Protein AF-A0A8I0FY27-F1 (afdb_monomer)

Secondary structure (DSSP, 8-state):
--------HHHHHHHHHHHHHHHHHHHHHHHHHHHHTT-----TTT-SPPPHHHHHHHHHHHHHHHHHHHHHHHHH-SSHHHHHHHHHHHHHHHHTSHHHHS---HHHHHHHHHHHHHHHHHHHHHHHHHT-

Structure (mmCIF, N/CA/C/O backbone):
data_AF-A0A8I0FY27-F1
#
_entry.id   AF-A0A8I0FY27-F1
#
loop_
_atom_site.group_PDB
_atom_site.id
_atom_site.type_symbol
_atom_site.label_atom_id
_atom_site.label_alt_id
_atom_site.label_comp_id
_atom_site.label_asym_id
_atom_site.label_entity_id
_atom_site.label_seq_id
_atom_site.pdbx_PDB_ins_code
_atom_site.Cartn_x
_atom_site.Cartn_y
_atom_site.Cartn_z
_atom_site.occupancy
_atom_site.B_iso_or_equiv
_atom_site.auth_seq_id
_atom_site.auth_comp_id
_atom_site.auth_asym_id
_atom_site.auth_atom_id
_atom_site.pdbx_PDB_model_num
ATOM 1 N N . MET A 1 1 ? -26.617 3.348 26.950 1.00 37.53 1 MET A N 1
ATOM 2 C CA . MET A 1 1 ? -25.398 3.977 26.392 1.00 37.53 1 MET A CA 1
ATOM 3 C C . MET A 1 1 ? -24.504 2.873 25.844 1.00 37.53 1 MET A C 1
ATOM 5 O O . MET A 1 1 ? -23.900 2.155 26.628 1.00 37.53 1 MET A O 1
ATOM 9 N N . ALA A 1 2 ? -24.495 2.654 24.527 1.00 42.69 2 ALA A N 1
ATOM 10 C CA . ALA A 1 2 ? -23.646 1.635 23.913 1.00 42.69 2 ALA A CA 1
ATOM 11 C C . ALA A 1 2 ? -22.182 2.093 23.993 1.00 42.69 2 ALA A C 1
ATOM 13 O O . ALA A 1 2 ? -21.822 3.113 23.404 1.00 42.69 2 ALA A O 1
ATOM 14 N N . GLN A 1 3 ? -21.349 1.385 24.756 1.00 43.00 3 GLN A N 1
ATOM 15 C CA . GLN A 1 3 ? -19.913 1.641 24.750 1.00 43.00 3 GLN A CA 1
ATOM 16 C C . GLN A 1 3 ? -19.369 1.263 23.371 1.00 43.00 3 GLN A C 1
ATOM 18 O O . GLN A 1 3 ? -19.378 0.095 22.991 1.00 43.00 3 GLN A O 1
ATOM 23 N N . ALA A 1 4 ? -18.917 2.257 22.606 1.00 54.41 4 ALA A N 1
ATOM 24 C CA . ALA A 1 4 ? -18.155 2.010 21.394 1.00 54.41 4 ALA A CA 1
ATOM 25 C C . ALA A 1 4 ? -16.884 1.245 21.791 1.00 54.41 4 ALA A C 1
ATOM 27 O O . ALA A 1 4 ? -16.007 1.802 22.455 1.00 54.41 4 ALA A O 1
ATOM 28 N N . VAL A 1 5 ? -16.808 -0.038 21.429 1.00 59.06 5 VAL A N 1
ATOM 29 C CA . VAL A 1 5 ? -15.610 -0.860 21.615 1.00 59.06 5 VAL A CA 1
ATOM 30 C C . VAL A 1 5 ? -14.488 -0.184 20.831 1.00 59.06 5 VAL A C 1
ATOM 32 O O . VAL A 1 5 ? -14.465 -0.218 19.604 1.00 59.06 5 VAL A O 1
ATOM 35 N N . ARG A 1 6 ? -13.586 0.515 21.528 1.00 66.19 6 ARG A N 1
ATOM 36 C CA . ARG A 1 6 ? -12.429 1.138 20.881 1.00 66.19 6 ARG A CA 1
ATOM 37 C C . ARG A 1 6 ? -11.488 0.027 20.402 1.00 66.19 6 ARG A C 1
ATOM 39 O O . ARG A 1 6 ? -11.216 -0.895 21.179 1.00 66.19 6 ARG A O 1
ATOM 46 N N . PRO A 1 7 ? -10.959 0.097 19.169 1.00 71.06 7 PRO A N 1
ATOM 47 C CA . PRO A 1 7 ? -9.987 -0.880 18.700 1.00 71.06 7 PRO A CA 1
ATOM 48 C C . PRO A 1 7 ? -8.765 -0.888 19.625 1.00 71.06 7 PRO A C 1
ATOM 50 O O . PRO A 1 7 ? -8.247 0.160 20.019 1.00 71.06 7 PRO A O 1
ATOM 53 N N . ARG A 1 8 ? -8.296 -2.087 19.992 1.00 87.00 8 ARG A N 1
ATOM 54 C CA . ARG A 1 8 ? -7.099 -2.240 20.828 1.00 87.00 8 ARG A CA 1
ATOM 55 C C . ARG A 1 8 ? -5.884 -1.754 20.037 1.00 87.00 8 ARG A C 1
ATOM 57 O O . ARG A 1 8 ? -5.469 -2.423 19.093 1.00 87.00 8 ARG A O 1
ATOM 64 N N . LEU A 1 9 ? -5.298 -0.624 20.441 1.00 90.88 9 LEU A N 1
ATOM 65 C CA . LEU A 1 9 ? -4.164 0.004 19.744 1.00 90.88 9 LEU A CA 1
ATOM 66 C C . LEU A 1 9 ? -2.994 -0.967 19.522 1.00 90.88 9 LEU A C 1
ATOM 68 O O . LEU A 1 9 ? -2.428 -0.991 18.435 1.00 90.88 9 LEU A O 1
ATOM 72 N N . GLY A 1 10 ? -2.702 -1.839 20.494 1.00 91.00 10 GLY A N 1
ATOM 73 C CA . GLY A 1 10 ? -1.673 -2.876 20.348 1.00 91.00 10 GLY A CA 1
ATOM 74 C C . GLY A 1 10 ? -1.953 -3.867 19.210 1.00 91.00 10 GLY A C 1
ATOM 75 O O . GLY A 1 10 ? -1.037 -4.249 18.489 1.00 91.00 10 GLY A O 1
ATOM 76 N N . ARG A 1 11 ? -3.224 -4.226 18.974 1.00 94.19 11 ARG A N 1
ATOM 77 C CA . ARG A 1 11 ? -3.622 -5.093 17.851 1.00 94.19 11 ARG A CA 1
ATOM 78 C C . ARG A 1 11 ? -3.433 -4.382 16.512 1.00 94.19 11 ARG A C 1
ATOM 80 O O . ARG A 1 11 ? -2.971 -5.007 15.561 1.00 94.19 11 ARG A O 1
ATOM 87 N N . VAL A 1 12 ? -3.781 -3.094 16.440 1.00 95.56 12 VAL A N 1
ATOM 88 C CA . VAL A 1 12 ? -3.592 -2.265 15.235 1.00 95.56 12 VAL A CA 1
ATOM 89 C C . VAL A 1 12 ? -2.107 -2.123 14.916 1.00 95.56 12 VAL A C 1
ATOM 91 O O . VAL A 1 12 ? -1.721 -2.349 13.774 1.00 95.56 12 VAL A O 1
ATOM 94 N N . ALA A 1 13 ? -1.276 -1.834 15.922 1.00 96.62 13 ALA A N 1
ATOM 95 C CA . ALA A 1 13 ? 0.170 -1.728 15.762 1.00 96.62 13 ALA A CA 1
ATOM 96 C C . ALA A 1 13 ? 0.779 -3.050 15.276 1.00 96.62 13 ALA A C 1
ATOM 98 O O . ALA A 1 13 ? 1.424 -3.067 14.235 1.00 96.62 13 ALA A O 1
ATOM 99 N N . LEU A 1 14 ? 0.510 -4.169 15.961 1.00 97.62 14 LEU A N 1
ATOM 100 C CA . LEU A 1 14 ? 1.044 -5.478 15.573 1.00 97.62 14 LEU A CA 1
ATOM 101 C C . LEU A 1 14 ? 0.618 -5.875 14.152 1.00 97.62 14 LEU A C 1
ATOM 103 O O . LEU A 1 14 ? 1.459 -6.247 13.339 1.00 97.62 14 LEU 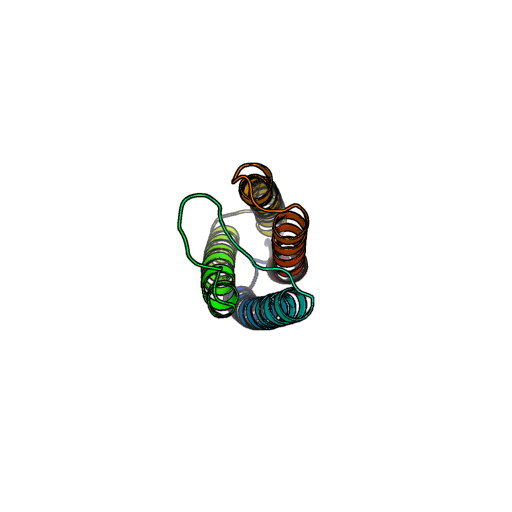A O 1
ATOM 107 N N . THR A 1 15 ? -0.676 -5.751 13.837 1.00 97.69 15 THR A N 1
ATOM 108 C CA . THR A 1 15 ? -1.197 -6.058 12.493 1.00 97.69 15 THR A CA 1
ATOM 109 C C . THR A 1 15 ? -0.548 -5.165 11.440 1.00 97.69 15 THR A C 1
ATOM 111 O O . THR A 1 15 ? -0.187 -5.644 10.371 1.00 97.69 15 THR A O 1
ATOM 114 N N . GLY A 1 16 ? -0.377 -3.878 11.752 1.00 97.31 16 GLY A N 1
ATOM 115 C CA . GLY A 1 16 ? 0.271 -2.907 10.884 1.00 97.31 16 GLY A CA 1
ATOM 116 C C . GLY A 1 16 ? 1.726 -3.252 10.591 1.00 97.31 16 GLY A C 1
ATOM 117 O O . GLY A 1 16 ? 2.113 -3.262 9.431 1.00 97.31 16 GLY A O 1
ATOM 118 N N . ILE A 1 17 ? 2.517 -3.590 11.612 1.00 98.31 17 ILE A N 1
ATOM 119 C CA . ILE A 1 17 ? 3.925 -3.976 11.437 1.00 98.31 17 ILE A CA 1
ATOM 120 C C . ILE A 1 17 ? 4.050 -5.254 10.604 1.00 98.31 17 ILE A C 1
ATOM 122 O O . ILE A 1 17 ? 4.832 -5.283 9.657 1.00 98.31 17 ILE A O 1
ATOM 126 N N . VAL A 1 18 ? 3.252 -6.286 10.897 1.00 98.50 18 VAL A N 1
ATOM 127 C CA . VAL A 1 18 ? 3.255 -7.529 10.106 1.00 98.50 18 VAL A CA 1
ATOM 128 C C . VAL A 1 18 ? 2.870 -7.247 8.653 1.00 98.50 18 VAL A C 1
ATOM 130 O O . VAL A 1 18 ? 3.553 -7.706 7.740 1.00 98.50 18 VAL A O 1
ATOM 133 N N . ALA A 1 19 ? 1.818 -6.458 8.424 1.00 98.06 19 ALA A N 1
ATOM 134 C CA . ALA A 1 19 ? 1.396 -6.087 7.079 1.00 98.06 19 ALA A CA 1
ATOM 135 C C . ALA A 1 19 ? 2.476 -5.284 6.336 1.00 98.06 19 ALA A C 1
ATOM 137 O O . ALA A 1 19 ? 2.705 -5.554 5.163 1.00 98.06 19 ALA A O 1
ATOM 138 N N . THR A 1 20 ? 3.186 -4.372 7.012 1.00 98.44 20 THR A N 1
ATOM 139 C CA . THR A 1 20 ? 4.318 -3.624 6.439 1.00 98.44 20 THR A CA 1
ATOM 140 C C . THR A 1 20 ? 5.425 -4.561 5.969 1.00 98.44 20 THR A C 1
ATOM 142 O O . THR A 1 20 ? 5.907 -4.419 4.848 1.00 98.44 20 THR A O 1
ATOM 145 N N . VAL A 1 21 ? 5.812 -5.536 6.800 1.00 98.38 21 VAL A N 1
ATOM 146 C CA . VAL A 1 21 ? 6.847 -6.522 6.447 1.00 98.38 21 VAL A CA 1
ATOM 147 C C . VAL A 1 21 ? 6.416 -7.341 5.230 1.00 98.38 21 VAL A C 1
ATOM 149 O O . VAL A 1 21 ? 7.190 -7.493 4.288 1.00 98.38 21 VAL A O 1
ATOM 152 N N . VAL A 1 22 ? 5.169 -7.823 5.215 1.00 98.50 22 VAL A N 1
ATOM 153 C CA . VAL A 1 22 ? 4.616 -8.580 4.082 1.00 98.50 22 VAL A CA 1
ATOM 154 C C . VAL A 1 22 ? 4.569 -7.724 2.817 1.00 98.50 22 VAL A C 1
ATOM 156 O O . VAL A 1 22 ? 5.011 -8.176 1.765 1.00 98.50 22 VAL A O 1
ATOM 159 N N . ALA A 1 23 ? 4.074 -6.488 2.906 1.00 97.88 23 ALA A N 1
ATOM 160 C CA . ALA A 1 23 ? 3.982 -5.581 1.769 1.00 97.88 23 ALA A CA 1
ATOM 161 C C . ALA A 1 23 ? 5.367 -5.294 1.181 1.00 97.88 23 ALA A C 1
ATOM 1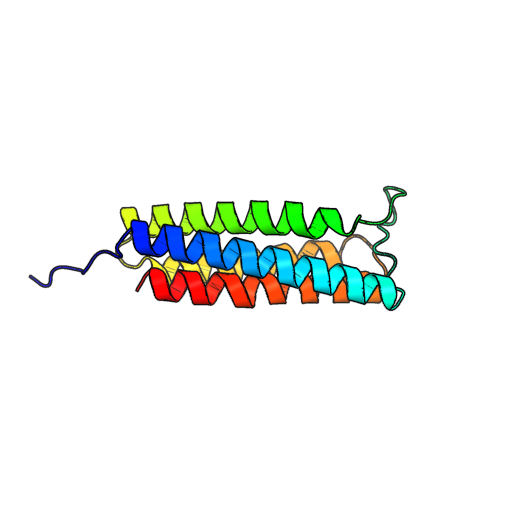63 O O . ALA A 1 23 ? 5.543 -5.453 -0.021 1.00 97.88 23 ALA A O 1
ATOM 164 N N . ALA A 1 24 ? 6.350 -4.950 2.019 1.00 97.56 24 ALA A N 1
ATOM 165 C CA . ALA A 1 24 ? 7.719 -4.696 1.578 1.00 97.56 24 ALA A CA 1
ATOM 166 C C . ALA A 1 24 ? 8.353 -5.935 0.929 1.00 97.56 24 ALA A C 1
ATOM 168 O O . ALA A 1 24 ? 8.967 -5.826 -0.125 1.00 97.56 24 ALA A O 1
ATOM 169 N N . ALA A 1 25 ? 8.171 -7.124 1.510 1.00 97.62 25 ALA A N 1
ATOM 170 C CA . ALA A 1 25 ? 8.698 -8.355 0.927 1.00 97.62 25 ALA A CA 1
ATOM 171 C C . ALA A 1 25 ? 8.088 -8.648 -0.455 1.00 97.62 25 ALA A C 1
ATOM 173 O O . ALA A 1 25 ? 8.816 -8.938 -1.405 1.00 97.62 25 ALA A O 1
ATOM 174 N N . VAL A 1 26 ? 6.761 -8.547 -0.584 1.00 97.56 26 VAL A N 1
ATOM 175 C CA . VAL A 1 26 ? 6.060 -8.867 -1.834 1.00 97.56 26 VAL A CA 1
ATOM 176 C C . VAL A 1 26 ? 6.341 -7.824 -2.918 1.00 97.56 26 VAL A C 1
ATOM 178 O O . VAL A 1 26 ? 6.556 -8.206 -4.067 1.00 97.56 26 VAL A O 1
ATOM 181 N N . THR A 1 27 ? 6.390 -6.527 -2.595 1.00 97.12 27 THR A N 1
ATOM 182 C CA . THR A 1 27 ? 6.711 -5.501 -3.601 1.00 97.12 27 THR A CA 1
ATOM 183 C C . THR A 1 27 ? 8.161 -5.575 -4.054 1.00 97.12 27 THR A C 1
ATOM 185 O O . THR A 1 27 ? 8.425 -5.449 -5.246 1.00 97.12 27 THR A O 1
ATOM 188 N N . THR A 1 28 ? 9.101 -5.850 -3.152 1.00 96.00 28 THR A N 1
ATOM 189 C CA . THR A 1 28 ? 10.510 -6.037 -3.518 1.00 96.00 28 THR A CA 1
ATOM 190 C C . THR A 1 28 ? 10.703 -7.274 -4.387 1.00 96.00 28 THR A C 1
ATOM 192 O O . THR A 1 28 ? 11.393 -7.199 -5.404 1.00 96.00 28 THR A O 1
ATOM 195 N N . ALA A 1 29 ? 10.048 -8.391 -4.056 1.00 96.31 29 ALA A N 1
ATOM 196 C CA . ALA A 1 29 ? 10.058 -9.581 -4.903 1.00 96.31 29 ALA A CA 1
ATOM 197 C C . ALA A 1 29 ? 9.430 -9.303 -6.280 1.00 96.31 29 ALA A C 1
ATOM 199 O O . ALA A 1 29 ? 9.999 -9.676 -7.303 1.00 96.31 29 ALA A O 1
ATOM 200 N N . GLY A 1 30 ? 8.297 -8.596 -6.324 1.00 96.50 30 GLY A N 1
ATOM 201 C CA . GLY A 1 30 ? 7.650 -8.197 -7.574 1.00 96.50 30 GLY A CA 1
ATOM 202 C C . GLY A 1 30 ? 8.527 -7.279 -8.431 1.00 96.50 30 GLY A C 1
ATOM 203 O O . GLY A 1 30 ? 8.627 -7.485 -9.637 1.00 96.50 30 GLY A O 1
ATOM 204 N N . GLY A 1 31 ? 9.214 -6.314 -7.814 1.00 95.06 31 GLY A N 1
ATOM 205 C CA . GLY A 1 31 ? 10.172 -5.441 -8.492 1.00 95.06 31 GLY A CA 1
ATOM 206 C C . GLY A 1 31 ? 11.369 -6.215 -9.045 1.00 95.06 31 GLY A C 1
ATOM 207 O O . GLY A 1 31 ? 11.775 -5.988 -10.182 1.00 95.06 31 GLY A O 1
ATOM 208 N N . ALA A 1 32 ? 11.892 -7.186 -8.290 1.00 93.81 32 ALA A N 1
ATOM 209 C CA . ALA A 1 32 ? 12.951 -8.074 -8.764 1.00 93.81 32 ALA A CA 1
ATOM 210 C C . ALA A 1 32 ? 12.505 -8.917 -9.971 1.00 93.81 32 ALA A C 1
ATOM 212 O O . ALA A 1 32 ? 13.250 -9.035 -10.941 1.00 93.81 32 ALA A O 1
ATOM 213 N N . LEU A 1 33 ? 11.284 -9.464 -9.938 1.00 94.69 33 LEU A N 1
ATOM 214 C CA . LEU A 1 33 ? 10.718 -10.250 -11.039 1.00 94.69 33 LEU A CA 1
ATOM 215 C C . LEU A 1 33 ? 10.469 -9.398 -12.285 1.00 94.69 33 LEU A C 1
ATOM 217 O O . LEU A 1 33 ? 10.825 -9.814 -13.382 1.00 94.69 33 LEU A O 1
ATOM 221 N N . ALA A 1 34 ? 9.908 -8.198 -12.126 1.00 93.56 34 ALA A N 1
ATOM 222 C CA . ALA A 1 34 ? 9.717 -7.261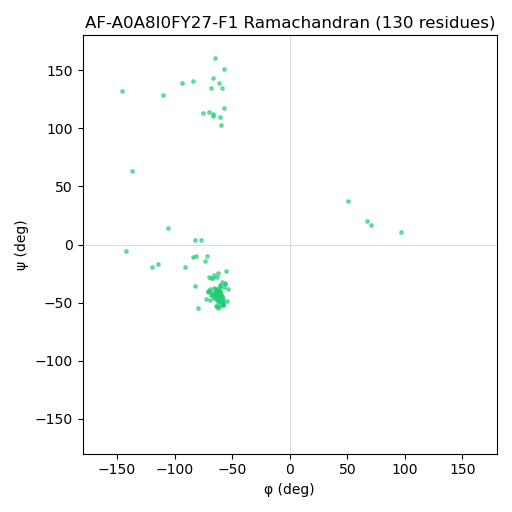 -13.229 1.00 93.56 34 ALA A CA 1
ATOM 223 C C . ALA A 1 34 ? 11.059 -6.875 -13.868 1.00 93.56 34 ALA A C 1
ATOM 225 O O . ALA A 1 34 ? 11.190 -6.909 -15.090 1.00 93.56 34 ALA A O 1
ATOM 226 N N . LYS A 1 35 ? 12.084 -6.611 -13.047 1.00 92.44 35 LYS A N 1
ATOM 227 C CA . LYS A 1 35 ? 13.442 -6.354 -13.535 1.00 92.44 35 LYS A CA 1
ATOM 228 C C . LYS A 1 35 ? 14.016 -7.554 -14.290 1.00 92.44 35 LYS A C 1
ATOM 230 O O . LYS A 1 35 ? 14.563 -7.387 -15.374 1.00 92.44 35 LYS A O 1
ATOM 235 N N . ALA A 1 36 ? 13.855 -8.765 -13.757 1.00 90.88 36 ALA A N 1
ATOM 236 C CA . ALA A 1 36 ? 14.279 -9.996 -14.428 1.00 90.88 36 ALA A CA 1
ATOM 237 C C . ALA A 1 36 ? 13.529 -10.243 -15.753 1.00 90.88 36 ALA A C 1
ATOM 239 O O . ALA A 1 36 ? 14.087 -10.843 -16.667 1.00 90.88 36 ALA A O 1
ATOM 240 N N . ALA A 1 37 ? 12.294 -9.750 -15.874 1.00 92.94 37 ALA A N 1
ATOM 241 C CA . ALA A 1 37 ? 11.496 -9.780 -17.098 1.00 92.94 37 ALA A CA 1
ATOM 242 C C . ALA A 1 37 ? 11.824 -8.639 -18.087 1.00 92.94 37 ALA A C 1
ATOM 244 O O . ALA A 1 37 ? 11.170 -8.536 -19.122 1.00 92.94 37 ALA A O 1
ATOM 245 N N . GLY A 1 38 ? 12.822 -7.796 -17.792 1.00 90.06 38 GLY A N 1
ATOM 246 C CA . GLY A 1 38 ? 13.299 -6.737 -18.686 1.00 90.06 38 GLY A CA 1
ATOM 247 C C . GLY A 1 38 ? 12.720 -5.344 -18.429 1.00 90.06 38 GLY A C 1
ATOM 248 O O . GLY A 1 38 ? 12.925 -4.456 -19.248 1.00 90.06 38 GLY A O 1
ATOM 249 N N . VAL A 1 39 ? 12.009 -5.124 -17.316 1.00 91.12 39 VAL A N 1
ATOM 250 C CA . VAL A 1 39 ? 11.586 -3.774 -16.909 1.00 91.12 39 VAL A CA 1
ATOM 251 C C . VAL A 1 39 ? 12.791 -3.017 -16.344 1.00 91.12 39 VAL A C 1
ATOM 253 O O . VAL A 1 39 ? 13.323 -3.373 -15.291 1.00 91.12 39 VAL A O 1
ATOM 256 N N . ASP A 1 40 ? 13.220 -1.979 -17.055 1.00 84.62 40 ASP A N 1
ATOM 257 C CA . ASP A 1 40 ? 14.403 -1.169 -16.737 1.00 84.62 40 ASP A CA 1
ATOM 258 C C . ASP A 1 40 ? 14.244 -0.312 -15.469 1.00 84.62 40 ASP A C 1
ATOM 260 O O . ASP A 1 40 ? 15.222 -0.058 -14.763 1.00 84.62 40 ASP A O 1
ATOM 264 N N . PHE A 1 41 ? 13.009 0.081 -15.145 1.00 84.50 41 PHE A N 1
ATOM 265 C CA . PHE A 1 41 ? 12.697 1.079 -14.126 1.00 84.50 41 PHE A CA 1
ATOM 266 C C . PHE A 1 41 ? 13.492 2.383 -14.295 1.00 84.50 41 PHE A C 1
ATOM 268 O O . PHE A 1 41 ? 13.905 2.996 -13.307 1.00 84.50 41 PHE A O 1
ATOM 275 N N . GLU A 1 42 ? 13.718 2.806 -15.537 1.00 82.06 42 GLU A N 1
ATOM 276 C CA . GLU A 1 42 ? 14.402 4.062 -15.841 1.00 82.06 42 GLU A CA 1
ATOM 277 C C . GLU A 1 42 ? 13.442 5.255 -15.805 1.00 82.06 42 GLU A C 1
ATOM 279 O O . GLU A 1 42 ? 12.287 5.179 -16.237 1.00 82.06 42 GLU A O 1
ATOM 284 N N . ILE A 1 43 ? 13.937 6.374 -15.270 1.00 69.62 43 ILE A N 1
ATOM 285 C CA . ILE A 1 43 ? 13.239 7.661 -15.268 1.00 69.62 43 ILE A CA 1
ATOM 286 C C . ILE A 1 43 ? 13.991 8.606 -16.222 1.00 69.62 43 ILE A C 1
ATOM 288 O O . ILE A 1 43 ? 15.205 8.760 -16.053 1.00 69.62 43 ILE A O 1
ATOM 292 N N . PRO A 1 44 ? 13.304 9.259 -17.184 1.00 64.44 44 PRO A N 1
ATOM 293 C CA . PRO A 1 44 ? 13.942 10.013 -18.270 1.00 64.44 44 PRO A CA 1
ATOM 294 C C . PRO A 1 44 ? 14.923 11.118 -17.840 1.00 64.44 44 PRO A C 1
ATOM 296 O O . PRO A 1 44 ? 15.925 11.324 -18.517 1.00 64.44 44 PRO A O 1
ATOM 299 N N . ASP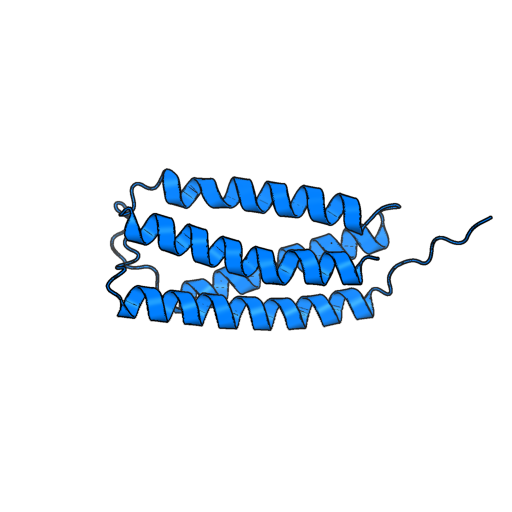 A 1 45 ? 14.681 11.791 -16.708 1.00 61.69 45 ASP A N 1
ATOM 300 C CA . ASP A 1 45 ? 15.391 13.031 -16.336 1.00 61.69 45 ASP A CA 1
ATOM 301 C C . ASP A 1 45 ? 16.445 12.871 -15.213 1.00 61.69 45 ASP A C 1
ATOM 303 O O . ASP A 1 45 ? 16.887 13.864 -14.635 1.00 61.69 45 ASP A O 1
ATOM 307 N N . GLY A 1 46 ? 16.854 11.640 -14.865 1.00 58.31 46 GLY A N 1
ATOM 308 C CA . GLY A 1 46 ? 17.704 11.396 -13.680 1.00 58.31 46 GLY A CA 1
ATOM 309 C C . GLY A 1 46 ? 18.792 10.322 -13.782 1.00 58.31 46 GLY A C 1
ATOM 310 O O . GLY A 1 46 ? 19.590 10.209 -12.858 1.00 58.31 46 GLY A O 1
ATOM 311 N N . GLY A 1 47 ? 18.865 9.562 -14.879 1.00 58.97 47 GLY A N 1
ATOM 312 C CA . GLY A 1 47 ? 20.054 8.771 -15.231 1.00 58.97 47 GLY A CA 1
ATOM 313 C C . GLY A 1 47 ? 20.428 7.592 -14.322 1.00 58.97 47 GLY A C 1
ATOM 314 O O . GLY A 1 47 ? 21.571 7.146 -14.385 1.00 58.97 47 GLY A O 1
ATOM 315 N N . GLU A 1 48 ? 19.512 7.055 -13.512 1.00 62.28 48 GLU A N 1
ATOM 316 C CA . GLU A 1 48 ? 19.768 5.815 -12.768 1.00 62.28 48 GLU A CA 1
ATOM 317 C C . GLU A 1 48 ? 18.489 4.975 -12.624 1.00 62.28 48 GLU A C 1
ATOM 319 O O . GLU A 1 48 ? 17.421 5.490 -12.279 1.00 62.28 48 GLU A O 1
ATOM 324 N N . SER A 1 49 ? 18.576 3.674 -12.922 1.00 71.38 49 SER A N 1
ATOM 325 C CA . SER A 1 49 ? 17.460 2.736 -12.757 1.00 71.38 49 SER A CA 1
ATOM 326 C C . SER A 1 49 ? 17.042 2.664 -11.290 1.00 71.38 49 SER A C 1
ATOM 328 O O . SER A 1 49 ? 17.902 2.558 -10.412 1.00 71.38 49 SER A O 1
ATOM 330 N N . ILE A 1 50 ? 15.735 2.618 -11.004 1.00 69.56 50 ILE A N 1
ATOM 331 C CA . ILE A 1 50 ? 15.254 2.438 -9.626 1.00 69.56 50 ILE A CA 1
ATOM 332 C C . ILE A 1 50 ? 15.847 1.130 -9.068 1.00 69.56 50 ILE A C 1
ATOM 334 O O . ILE A 1 50 ? 15.562 0.041 -9.588 1.00 69.56 50 ILE A O 1
ATOM 338 N N . PRO A 1 51 ? 16.673 1.184 -8.004 1.00 81.75 51 PRO A N 1
ATOM 339 C CA . PRO A 1 51 ? 17.226 -0.023 -7.420 1.00 81.75 51 PRO A CA 1
ATOM 340 C C . PRO A 1 51 ? 16.094 -0.837 -6.796 1.00 81.75 51 PRO A C 1
ATOM 342 O O . PRO A 1 51 ? 15.195 -0.290 -6.162 1.00 81.75 51 PRO A O 1
ATOM 345 N N . VAL A 1 52 ? 16.169 -2.166 -6.895 1.00 82.88 52 VAL A N 1
ATOM 3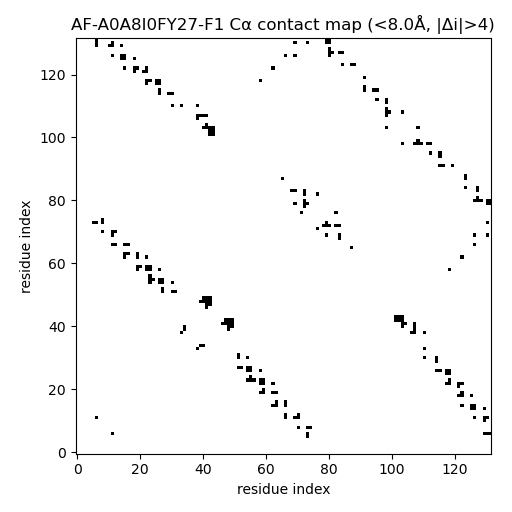46 C CA . VAL A 1 52 ? 15.159 -3.070 -6.308 1.00 82.88 52 VAL A CA 1
ATOM 347 C C . VAL A 1 52 ? 14.996 -2.823 -4.800 1.00 82.88 52 VAL A C 1
ATOM 349 O O . VAL A 1 52 ? 13.888 -2.874 -4.271 1.00 82.88 52 VAL A O 1
ATOM 352 N N . ALA A 1 53 ? 16.083 -2.463 -4.111 1.00 82.38 53 ALA A N 1
ATOM 353 C CA . ALA A 1 53 ? 16.056 -2.072 -2.701 1.00 82.38 53 ALA A CA 1
ATOM 354 C C . ALA A 1 53 ? 15.218 -0.804 -2.424 1.00 82.38 53 ALA A C 1
ATOM 356 O O . ALA A 1 53 ? 14.693 -0.646 -1.322 1.00 82.38 53 ALA A O 1
ATOM 357 N N . GLY A 1 54 ? 15.040 0.073 -3.417 1.00 86.44 54 GLY A N 1
ATOM 358 C CA . GLY A 1 54 ? 14.182 1.254 -3.331 1.00 86.44 54 GLY A CA 1
ATOM 359 C C . GLY A 1 54 ? 12.719 0.900 -3.059 1.00 86.44 54 GLY A C 1
ATOM 360 O O . GLY A 1 54 ? 12.064 1.588 -2.273 1.00 86.44 54 GLY A O 1
ATOM 361 N N . PHE A 1 55 ? 12.227 -0.220 -3.604 1.00 89.94 55 PHE A N 1
ATOM 362 C CA . PHE A 1 55 ? 10.872 -0.705 -3.322 1.00 89.94 55 PHE A CA 1
ATOM 363 C C . PHE A 1 55 ? 10.695 -1.069 -1.850 1.00 89.94 55 PHE A C 1
ATOM 365 O O . PHE A 1 55 ? 9.689 -0.678 -1.254 1.00 89.94 55 PHE A O 1
ATOM 372 N N . THR A 1 56 ? 11.686 -1.725 -1.237 1.00 92.94 56 THR A N 1
ATOM 373 C CA . THR A 1 56 ? 11.669 -2.033 0.199 1.00 92.94 56 THR A CA 1
ATOM 374 C C . THR A 1 56 ? 11.545 -0.749 1.017 1.00 92.94 56 THR A C 1
ATOM 376 O O . THR A 1 56 ? 10.661 -0.645 1.870 1.00 92.94 56 THR A O 1
ATOM 379 N N . SER A 1 57 ? 12.397 0.242 0.742 1.00 91.81 57 SER A N 1
ATOM 380 C CA . SER A 1 57 ? 12.462 1.498 1.497 1.00 91.81 57 SER A CA 1
ATOM 381 C C . SER A 1 57 ? 11.168 2.306 1.397 1.00 91.81 57 SER A C 1
ATOM 383 O O . SER A 1 57 ? 10.573 2.648 2.421 1.00 91.81 57 SER A O 1
ATOM 385 N N . VAL A 1 58 ? 10.686 2.565 0.175 1.00 91.38 58 VAL A N 1
ATOM 386 C CA . VAL A 1 58 ? 9.476 3.373 -0.056 1.00 91.38 58 VAL A CA 1
ATOM 387 C C . VAL A 1 58 ? 8.230 2.660 0.471 1.00 91.38 58 VAL A C 1
ATOM 389 O O . VAL A 1 58 ? 7.413 3.284 1.152 1.00 91.38 58 VAL A O 1
ATOM 392 N N . THR A 1 59 ? 8.101 1.349 0.234 1.00 95.56 59 THR A N 1
ATOM 393 C CA . THR A 1 59 ? 6.954 0.568 0.730 1.00 95.56 59 THR A CA 1
ATOM 394 C C . THR A 1 59 ? 6.920 0.568 2.251 1.00 95.56 59 THR A C 1
ATOM 396 O O . THR A 1 59 ? 5.863 0.797 2.838 1.00 95.56 59 THR A O 1
ATOM 399 N N . THR A 1 60 ? 8.068 0.364 2.901 1.00 96.25 60 THR A N 1
ATOM 400 C CA . THR A 1 60 ? 8.162 0.363 4.366 1.00 96.25 60 THR A CA 1
ATOM 401 C C . THR A 1 60 ? 7.784 1.727 4.933 1.00 96.25 60 THR A C 1
ATOM 403 O O . THR A 1 60 ? 6.926 1.808 5.810 1.00 96.25 60 THR A O 1
ATOM 406 N N . MET A 1 61 ? 8.364 2.806 4.399 1.00 97.06 61 MET A N 1
ATOM 407 C CA . MET A 1 61 ? 8.092 4.172 4.849 1.00 97.06 61 MET A CA 1
ATOM 408 C C . MET A 1 61 ? 6.604 4.533 4.736 1.00 97.06 61 MET A C 1
ATO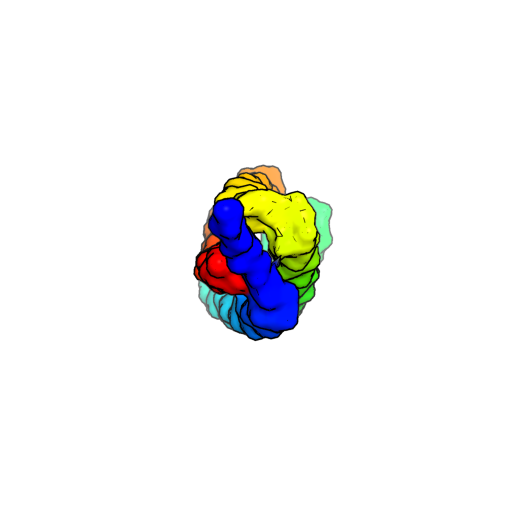M 410 O O . MET A 1 61 ? 5.995 4.956 5.721 1.00 97.06 61 MET A O 1
ATOM 414 N N . LEU A 1 62 ? 5.999 4.335 3.560 1.00 95.00 62 LEU A N 1
ATOM 415 C CA . LEU A 1 62 ? 4.587 4.661 3.335 1.00 95.00 62 LEU A CA 1
ATOM 416 C C . LEU A 1 62 ? 3.655 3.782 4.174 1.00 95.00 62 LEU A C 1
ATOM 418 O O . LEU A 1 62 ? 2.661 4.270 4.715 1.00 95.00 62 LEU A O 1
ATOM 422 N N . SER A 1 63 ? 3.992 2.503 4.338 1.00 96.69 63 SER A N 1
ATOM 423 C CA . SER A 1 63 ? 3.210 1.585 5.168 1.00 96.69 63 SER A CA 1
ATOM 424 C C . SER A 1 63 ? 3.234 2.010 6.635 1.00 96.69 63 SER A C 1
ATOM 426 O O . SER A 1 63 ? 2.178 2.074 7.262 1.00 96.69 63 SER A O 1
ATOM 428 N N . LEU A 1 64 ? 4.397 2.391 7.174 1.00 98.06 64 LEU A N 1
ATOM 429 C CA . LEU A 1 64 ? 4.513 2.903 8.543 1.00 98.06 64 LEU A CA 1
ATOM 430 C C . LEU A 1 64 ? 3.756 4.222 8.739 1.00 98.06 64 LEU A C 1
ATOM 432 O O . LEU A 1 64 ? 3.087 4.383 9.762 1.00 98.06 64 LEU A O 1
ATOM 436 N N . ALA A 1 65 ? 3.781 5.128 7.758 1.00 97.56 65 ALA A N 1
ATOM 437 C CA . ALA A 1 65 ? 2.951 6.333 7.786 1.00 97.56 65 ALA A CA 1
ATOM 438 C C . ALA A 1 65 ? 1.449 5.981 7.823 1.00 97.56 65 ALA A C 1
ATOM 440 O O . ALA A 1 65 ? 0.690 6.541 8.619 1.00 97.56 65 ALA A O 1
ATOM 441 N N . GLY A 1 66 ? 1.026 4.986 7.037 1.00 96.44 66 GLY A N 1
ATOM 442 C CA . GLY A 1 66 ? -0.331 4.440 7.069 1.00 96.44 66 GLY A CA 1
ATOM 443 C C . GLY A 1 66 ? -0.710 3.831 8.425 1.00 96.44 66 GLY A C 1
ATOM 444 O O . GLY A 1 66 ? -1.818 4.056 8.914 1.00 96.44 66 GLY A O 1
ATOM 445 N N . VAL A 1 67 ? 0.212 3.114 9.077 1.00 98.06 67 VAL A N 1
ATOM 446 C CA . VAL A 1 67 ? 0.017 2.574 10.434 1.00 98.06 67 VAL A CA 1
ATOM 447 C C . VAL A 1 67 ? -0.126 3.703 11.456 1.00 98.06 67 VAL A C 1
ATOM 449 O O . VAL A 1 67 ? -1.048 3.667 12.271 1.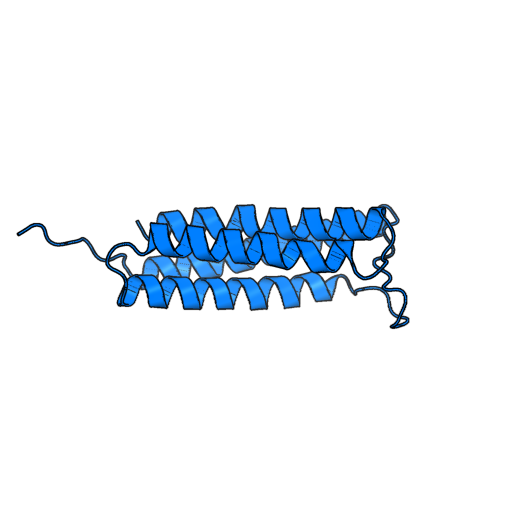00 98.06 67 VAL A O 1
ATOM 452 N N . ALA A 1 68 ? 0.727 4.728 11.402 1.00 97.88 68 ALA A N 1
ATOM 453 C CA . ALA A 1 68 ? 0.637 5.888 12.288 1.00 97.88 68 ALA A CA 1
ATOM 454 C C . ALA A 1 68 ? -0.709 6.615 12.128 1.00 97.88 68 ALA A C 1
ATOM 456 O O . ALA A 1 68 ? -1.382 6.916 13.117 1.00 97.88 68 ALA A O 1
ATOM 457 N N . MET A 1 69 ? -1.157 6.807 10.884 1.00 97.06 69 MET A N 1
ATOM 458 C CA . MET A 1 69 ? -2.478 7.356 10.580 1.00 97.06 69 MET A CA 1
ATOM 459 C C . MET A 1 69 ? -3.607 6.487 11.156 1.00 97.06 69 MET A C 1
ATOM 461 O O . MET A 1 69 ? -4.529 7.011 11.784 1.00 97.06 69 MET A O 1
ATOM 465 N N . ALA A 1 70 ? -3.536 5.162 10.996 1.00 96.25 70 ALA A N 1
ATOM 466 C CA . ALA A 1 70 ? -4.520 4.234 11.553 1.00 96.2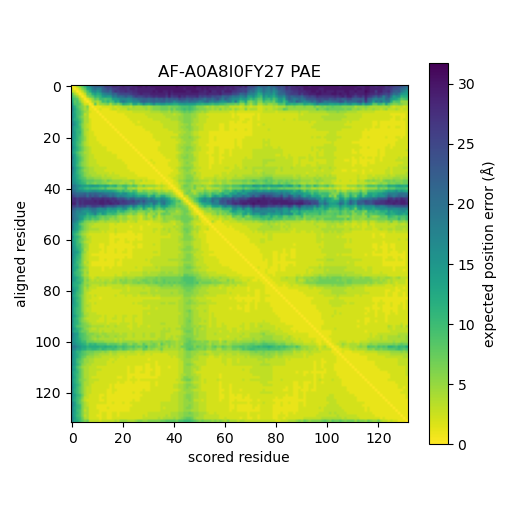5 70 ALA A CA 1
ATOM 467 C C . ALA A 1 70 ? -4.582 4.309 13.089 1.00 96.25 70 ALA A C 1
ATOM 469 O O . ALA A 1 70 ? -5.674 4.337 13.657 1.00 96.25 70 ALA A O 1
ATOM 470 N N . LEU A 1 71 ? -3.431 4.390 13.763 1.00 97.38 71 LEU A N 1
ATOM 471 C CA . LEU A 1 71 ? -3.351 4.546 15.219 1.00 97.38 71 LEU A CA 1
ATOM 472 C C . LEU A 1 71 ? -3.950 5.877 15.684 1.00 97.38 71 LEU A C 1
ATOM 474 O O . LEU A 1 71 ? -4.698 5.904 16.664 1.00 97.38 71 LEU A O 1
ATOM 478 N N . GLY A 1 72 ? -3.692 6.965 14.956 1.00 96.44 72 GLY A N 1
ATOM 479 C CA . GLY A 1 72 ? -4.319 8.253 15.231 1.00 96.44 72 GLY A CA 1
ATOM 480 C C . GLY A 1 72 ? -5.842 8.192 15.090 1.00 96.44 72 GLY A C 1
ATOM 481 O O . GLY A 1 72 ? -6.584 8.562 16.003 1.00 96.44 72 GLY A O 1
ATOM 482 N N . LEU A 1 73 ? -6.335 7.624 13.989 1.00 94.69 73 LEU A N 1
ATOM 483 C CA . LEU A 1 73 ? -7.771 7.438 13.780 1.00 94.69 73 LEU A CA 1
ATOM 484 C C . LEU A 1 73 ? -8.395 6.550 14.862 1.00 94.69 73 LEU A C 1
ATOM 486 O O . LEU A 1 73 ? -9.453 6.895 15.381 1.00 94.69 73 LEU A O 1
ATOM 490 N N . ALA A 1 74 ? -7.735 5.465 15.267 1.00 94.19 74 ALA A N 1
ATOM 491 C CA . ALA A 1 74 ? -8.178 4.611 16.370 1.00 94.19 74 ALA A CA 1
ATOM 492 C C . ALA A 1 74 ? -8.301 5.370 17.704 1.00 94.19 74 ALA A C 1
ATOM 494 O O . ALA A 1 74 ? -9.157 5.047 18.532 1.00 94.19 74 ALA A O 1
ATOM 495 N N . ARG A 1 75 ? -7.456 6.385 17.927 1.00 92.31 75 ARG A N 1
ATOM 496 C CA . ARG A 1 75 ? -7.429 7.162 19.170 1.00 92.31 75 ARG A CA 1
ATOM 497 C C . ARG A 1 75 ? -8.480 8.274 19.219 1.00 92.31 75 ARG A C 1
ATOM 499 O O . ARG A 1 75 ? -9.005 8.540 20.313 1.00 92.31 75 ARG A O 1
ATOM 506 N N . TRP A 1 76 ? -8.764 8.911 18.082 1.00 93.19 76 TRP A N 1
ATOM 507 C CA . TRP A 1 76 ? -9.542 10.158 18.015 1.00 93.19 76 TRP A CA 1
ATOM 508 C C . TRP A 1 76 ? -10.832 10.081 17.192 1.00 93.19 76 TRP A C 1
ATOM 510 O O . TRP A 1 76 ? -11.711 10.916 17.384 1.00 93.19 76 TRP A O 1
ATOM 520 N N . SER A 1 77 ? -10.991 9.096 16.306 1.00 91.81 77 SER A N 1
ATOM 521 C CA . SER A 1 77 ? -12.160 9.015 15.426 1.00 91.81 77 SER A CA 1
ATOM 522 C C . SER A 1 77 ? -13.277 8.142 16.013 1.00 91.81 77 SER A C 1
ATOM 524 O O . SER A 1 77 ? -13.003 7.041 16.491 1.00 91.81 77 SER A O 1
ATOM 526 N N . PRO A 1 78 ? -14.556 8.549 15.896 1.00 90.31 78 PRO A N 1
ATOM 527 C CA . PRO A 1 78 ? -15.696 7.685 16.207 1.00 90.31 78 PRO A CA 1
ATOM 528 C C . PRO A 1 78 ? -15.938 6.595 15.145 1.00 90.31 78 PRO A C 1
ATOM 530 O O . PRO A 1 78 ? -16.697 5.662 15.391 1.00 90.31 78 PRO A O 1
ATOM 533 N N . ARG A 1 79 ? -15.330 6.705 13.951 1.00 92.88 79 ARG A N 1
ATOM 534 C CA . ARG A 1 79 ? -15.466 5.739 12.839 1.00 92.88 79 ARG A CA 1
ATOM 535 C C . ARG A 1 79 ? -14.107 5.466 12.174 1.00 92.88 79 ARG A C 1
ATOM 537 O O . ARG A 1 79 ? -13.934 5.775 10.991 1.00 92.88 79 ARG A O 1
ATOM 544 N N . PRO A 1 80 ? -13.136 4.899 12.911 1.00 93.19 80 PRO A N 1
ATOM 545 C CA . PRO A 1 80 ? -11.739 4.833 12.485 1.00 93.19 80 PRO A CA 1
ATOM 546 C C . PRO A 1 80 ? -11.543 4.069 11.171 1.00 93.19 80 PRO A C 1
ATOM 548 O O . PRO A 1 80 ? -10.876 4.570 10.271 1.00 93.19 80 PRO A O 1
ATOM 551 N N . ALA A 1 81 ? -12.181 2.905 11.014 1.00 95.31 81 ALA A N 1
ATOM 552 C CA . ALA A 1 81 ? -12.050 2.090 9.806 1.00 95.31 81 ALA A CA 1
ATOM 553 C C . ALA A 1 81 ? -12.588 2.793 8.544 1.00 95.31 81 ALA A C 1
ATOM 555 O O . ALA A 1 81 ? -11.972 2.714 7.485 1.00 95.31 81 ALA A O 1
ATOM 556 N N . ALA A 1 82 ? -13.716 3.504 8.648 1.00 96.56 82 ALA A N 1
ATOM 557 C CA . ALA A 1 82 ? -14.322 4.188 7.504 1.00 96.56 82 ALA A CA 1
ATOM 558 C C . ALA A 1 82 ? -13.462 5.365 7.023 1.00 96.56 82 ALA A C 1
ATOM 560 O O . ALA A 1 82 ? -13.253 5.529 5.822 1.00 96.56 82 ALA A O 1
ATOM 561 N N . TRP A 1 83 ? -12.940 6.163 7.960 1.00 97.19 83 TRP A N 1
ATOM 562 C CA . TRP A 1 83 ? -12.034 7.263 7.636 1.00 97.19 83 TRP A CA 1
ATOM 563 C C . TRP A 1 83 ? -10.706 6.766 7.081 1.00 97.19 83 TRP A C 1
ATOM 565 O O . TRP A 1 83 ? -10.245 7.292 6.072 1.00 97.19 83 TRP A O 1
ATOM 575 N N . PHE A 1 84 ? -10.141 5.718 7.681 1.00 97.31 84 PHE A N 1
ATOM 576 C CA . PHE A 1 84 ? -8.892 5.130 7.214 1.00 97.31 84 PHE A CA 1
ATOM 577 C C . PHE A 1 84 ? -9.001 4.665 5.761 1.00 97.31 84 PHE A C 1
ATOM 579 O O . PHE A 1 84 ? -8.181 5.060 4.943 1.00 97.31 84 PHE A O 1
ATOM 586 N N . VAL A 1 85 ? -10.039 3.891 5.420 1.00 98.19 85 VAL A N 1
ATOM 587 C CA . VAL A 1 85 ? -10.229 3.389 4.050 1.00 98.19 85 VAL A CA 1
ATOM 588 C C . VAL A 1 85 ? -10.393 4.535 3.056 1.00 98.19 85 VAL A C 1
ATOM 590 O O . VAL A 1 85 ? -9.767 4.501 2.004 1.00 98.19 85 VAL A O 1
ATOM 593 N N . ARG A 1 86 ? -11.183 5.567 3.385 1.00 98.25 86 ARG A N 1
ATOM 594 C CA . ARG A 1 86 ? -11.357 6.733 2.502 1.00 98.25 86 ARG A CA 1
ATOM 595 C C . ARG A 1 86 ? -10.030 7.427 2.222 1.00 98.25 86 ARG A C 1
ATOM 597 O O . ARG A 1 86 ? -9.696 7.633 1.065 1.00 98.25 86 ARG A O 1
ATOM 604 N N . VAL A 1 87 ? -9.271 7.757 3.267 1.00 97.62 87 VAL A N 1
ATOM 605 C CA . VAL A 1 87 ? -7.987 8.453 3.108 1.00 97.62 87 VAL A CA 1
ATOM 606 C C . VAL A 1 87 ? -6.977 7.569 2.379 1.00 97.62 87 VAL A C 1
ATOM 608 O O . VAL A 1 87 ? -6.344 8.032 1.438 1.00 97.62 87 VAL A O 1
ATOM 611 N N . ALA A 1 88 ? -6.861 6.295 2.759 1.00 96.94 88 ALA A N 1
ATOM 612 C CA . ALA A 1 88 ? -5.914 5.373 2.145 1.00 96.94 88 ALA A CA 1
ATOM 613 C C . ALA A 1 88 ? -6.200 5.159 0.653 1.00 96.94 88 ALA A C 1
ATOM 615 O O . ALA A 1 88 ? -5.280 5.265 -0.146 1.00 96.94 88 ALA A O 1
ATOM 616 N N . VAL A 1 89 ? -7.459 4.934 0.261 1.00 97.75 89 VAL A N 1
ATOM 617 C CA . VAL A 1 89 ? -7.832 4.764 -1.155 1.00 97.75 89 VAL A CA 1
ATOM 618 C C . VAL A 1 89 ? -7.573 6.042 -1.955 1.00 97.75 89 VAL A C 1
ATOM 620 O O . VAL A 1 89 ? -7.047 5.961 -3.062 1.00 97.75 89 VAL A O 1
ATOM 623 N N . THR A 1 90 ? -7.875 7.219 -1.397 1.00 98.00 90 THR A N 1
ATOM 624 C CA . THR A 1 90 ? -7.552 8.499 -2.045 1.00 98.00 90 THR A CA 1
ATOM 625 C C . THR A 1 90 ? -6.045 8.660 -2.237 1.00 98.00 90 THR A C 1
ATOM 627 O O . THR A 1 90 ? -5.607 9.004 -3.330 1.00 98.00 90 THR A O 1
ATOM 630 N N . LEU A 1 91 ? -5.240 8.376 -1.209 1.00 95.94 91 LEU A N 1
ATOM 631 C CA . LEU A 1 91 ? -3.780 8.452 -1.302 1.00 95.94 91 LEU A CA 1
ATOM 632 C C . LEU A 1 91 ? -3.213 7.435 -2.295 1.00 95.94 91 LEU A C 1
ATOM 634 O O . LEU A 1 91 ? -2.311 7.781 -3.049 1.00 95.94 91 LEU A O 1
ATOM 638 N N . THR A 1 92 ? -3.765 6.219 -2.347 1.00 96.00 92 THR A N 1
ATOM 639 C CA . THR A 1 92 ? -3.421 5.224 -3.369 1.00 96.00 92 THR A CA 1
ATOM 640 C C . THR A 1 92 ? -3.695 5.783 -4.758 1.00 96.00 92 THR A C 1
ATOM 642 O O . THR A 1 92 ? -2.786 5.797 -5.575 1.00 96.00 92 THR A O 1
ATOM 645 N N . ALA A 1 93 ? -4.897 6.306 -5.018 1.00 96.75 93 ALA A N 1
ATOM 646 C CA . ALA A 1 93 ? -5.246 6.873 -6.320 1.00 96.75 93 ALA A CA 1
ATOM 647 C C . ALA A 1 93 ? -4.316 8.030 -6.719 1.00 96.75 93 ALA A C 1
ATOM 649 O O . ALA A 1 93 ? -3.824 8.062 -7.844 1.00 96.75 93 ALA A O 1
ATOM 650 N N . VAL A 1 94 ? -4.012 8.938 -5.784 1.00 96.81 94 VAL A N 1
ATOM 651 C CA . VAL A 1 94 ? -3.046 10.028 -6.003 1.00 96.81 94 VAL A CA 1
ATOM 652 C C . VAL A 1 94 ? -1.651 9.477 -6.302 1.00 96.81 94 VAL A C 1
ATOM 654 O O . VAL A 1 94 ? -0.980 9.963 -7.207 1.00 96.81 94 VAL A O 1
ATOM 657 N N . SER A 1 95 ? -1.221 8.428 -5.604 1.00 93.19 95 SER A N 1
ATOM 658 C CA . SER A 1 95 ? 0.088 7.804 -5.809 1.00 93.19 95 SER A CA 1
ATOM 659 C C . SER A 1 95 ? 0.203 7.014 -7.119 1.00 93.19 95 SER A C 1
ATOM 661 O O . SER A 1 95 ? 1.317 6.633 -7.479 1.00 93.19 95 SER A O 1
ATOM 663 N N . LEU A 1 96 ? -0.898 6.781 -7.845 1.00 94.56 96 LEU A N 1
ATOM 664 C CA . LEU A 1 96 ? -0.864 6.217 -9.201 1.00 94.56 96 LEU A CA 1
ATOM 665 C C . LEU A 1 96 ? -0.632 7.280 -10.283 1.00 94.56 96 LEU A C 1
ATOM 667 O O . LEU A 1 96 ? -0.361 6.923 -11.425 1.00 94.56 96 LEU A O 1
ATOM 671 N N . VAL A 1 97 ? -0.710 8.572 -9.945 1.00 95.31 97 VAL A N 1
ATOM 672 C CA . VAL A 1 97 ? -0.477 9.666 -10.899 1.00 95.31 97 VAL A CA 1
ATOM 673 C C . VAL A 1 97 ? 0.992 9.757 -11.332 1.00 95.31 97 VAL A C 1
ATOM 675 O O . VAL A 1 97 ? 1.217 9.821 -12.5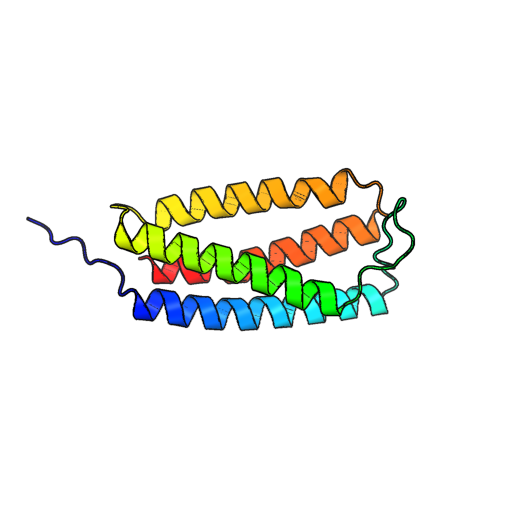39 1.00 95.31 97 VAL A O 1
ATOM 678 N N . PRO A 1 98 ? 2.003 9.721 -10.431 1.00 90.19 98 PRO A N 1
ATOM 679 C CA . PRO A 1 98 ? 3.400 9.878 -10.833 1.00 90.19 98 PRO A CA 1
ATOM 680 C C . PRO A 1 98 ? 3.846 8.899 -11.930 1.00 90.19 98 PRO A C 1
ATOM 682 O O . PRO A 1 98 ? 4.355 9.384 -12.938 1.00 90.19 98 PRO A O 1
ATOM 685 N N . PRO A 1 99 ? 3.583 7.574 -11.845 1.00 89.25 99 PRO A N 1
ATOM 686 C CA . PRO A 1 99 ? 3.940 6.632 -12.912 1.00 89.25 99 PRO A CA 1
ATOM 687 C C . PRO A 1 99 ? 3.384 6.974 -14.302 1.00 89.25 99 PRO A C 1
ATOM 689 O O . PRO A 1 99 ? 3.940 6.525 -15.297 1.00 89.25 99 PRO A O 1
ATOM 692 N N . LEU A 1 100 ? 2.299 7.750 -14.382 1.00 89.31 100 LEU A N 1
ATOM 693 C CA . LEU A 1 100 ? 1.642 8.118 -15.638 1.00 89.31 100 LEU A CA 1
ATOM 694 C C . LEU A 1 100 ? 2.170 9.426 -16.240 1.00 89.31 100 LEU A C 1
ATOM 696 O O . LEU A 1 100 ? 1.956 9.670 -17.423 1.00 89.31 100 LEU A O 1
ATOM 700 N N . VAL A 1 101 ? 2.826 10.275 -15.441 1.00 90.94 101 VAL A N 1
ATOM 701 C CA . VAL A 1 101 ? 3.217 11.635 -15.858 1.00 90.94 101 VAL A CA 1
ATOM 702 C C . VAL A 1 101 ? 4.728 11.848 -15.941 1.00 90.94 101 VAL A C 1
ATOM 704 O O . VAL A 1 101 ? 5.158 12.789 -16.594 1.00 90.94 101 VAL A O 1
ATOM 707 N N . VAL A 1 102 ? 5.542 10.977 -15.331 1.00 84.81 102 VAL A N 1
ATOM 708 C CA . VAL A 1 102 ? 7.019 11.090 -15.329 1.00 84.81 102 VAL A CA 1
ATOM 709 C C . VAL A 1 102 ? 7.689 10.648 -16.638 1.00 84.81 102 VAL A C 1
ATOM 711 O O . VAL A 1 102 ? 8.910 10.604 -16.710 1.00 84.81 102 VAL A O 1
ATOM 714 N N . GLY A 1 103 ? 6.917 10.283 -17.667 1.00 82.38 103 GLY A N 1
ATOM 715 C CA . GLY A 1 103 ? 7.456 9.911 -18.982 1.00 82.38 103 GLY A CA 1
ATOM 716 C C . GLY A 1 103 ? 8.201 8.571 -19.030 1.00 82.38 103 GLY A C 1
ATOM 717 O O . GLY A 1 103 ? 8.937 8.325 -19.981 1.00 82.38 103 GLY A O 1
ATOM 718 N N . ALA A 1 104 ? 8.031 7.704 -18.026 1.00 84.94 104 ALA A N 1
ATOM 719 C CA . ALA A 1 104 ? 8.617 6.364 -18.027 1.00 84.94 104 ALA A CA 1
ATOM 720 C C . ALA A 1 104 ? 8.031 5.478 -19.143 1.00 84.94 104 ALA A C 1
ATOM 722 O O . ALA A 1 104 ? 6.930 5.723 -19.647 1.00 84.94 104 ALA A O 1
ATOM 723 N N . SER A 1 105 ? 8.742 4.401 -19.494 1.00 89.75 105 SER A N 1
ATOM 724 C CA . SER A 1 105 ? 8.227 3.400 -20.434 1.00 89.75 105 SER A CA 1
ATOM 725 C C . SER A 1 105 ? 6.896 2.813 -19.942 1.00 89.75 105 SER A C 1
ATOM 727 O O . SER A 1 105 ? 6.649 2.705 -18.738 1.00 89.75 105 SER A O 1
ATOM 729 N N . ALA A 1 106 ? 6.027 2.386 -20.866 1.00 92.19 106 ALA A N 1
ATOM 730 C CA . ALA A 1 106 ? 4.733 1.798 -20.503 1.00 92.19 106 ALA A CA 1
ATOM 731 C C . ALA A 1 106 ? 4.890 0.570 -19.586 1.00 92.19 106 ALA A C 1
ATOM 733 O O . ALA A 1 106 ? 4.101 0.381 -18.662 1.00 92.19 106 ALA A O 1
ATOM 734 N N . ALA A 1 107 ? 5.936 -0.234 -19.804 1.00 92.31 107 ALA A N 1
ATOM 735 C CA . ALA A 1 107 ? 6.260 -1.381 -18.962 1.00 92.31 107 ALA A CA 1
ATOM 736 C C . ALA A 1 107 ? 6.622 -0.951 -17.530 1.00 92.31 107 ALA A C 1
ATOM 738 O O . ALA A 1 107 ? 6.069 -1.493 -16.572 1.00 92.31 107 ALA A O 1
ATOM 739 N N . THR A 1 108 ? 7.478 0.066 -17.381 1.00 92.25 108 THR A N 1
ATOM 740 C CA . THR A 1 108 ? 7.844 0.638 -16.078 1.00 92.25 108 THR A CA 1
ATOM 741 C C . THR A 1 108 ? 6.631 1.249 -15.378 1.00 92.25 108 THR A C 1
ATOM 743 O O . THR A 1 108 ? 6.375 0.934 -14.216 1.00 92.25 108 THR A O 1
ATOM 746 N N . ALA A 1 109 ? 5.823 2.047 -16.078 1.00 93.25 109 ALA A N 1
ATOM 747 C CA . ALA A 1 109 ? 4.607 2.635 -15.521 1.00 93.25 109 ALA A CA 1
ATOM 748 C C . ALA A 1 109 ? 3.631 1.562 -15.004 1.00 93.25 109 ALA A C 1
ATOM 750 O O . ALA A 1 109 ? 3.177 1.632 -13.859 1.00 93.25 109 ALA A O 1
ATOM 751 N N . LEU A 1 110 ? 3.354 0.530 -15.811 1.00 95.38 110 LEU A N 1
ATOM 752 C CA . LEU A 1 110 ? 2.477 -0.578 -15.425 1.00 95.38 110 LEU A CA 1
ATOM 753 C C . LEU A 1 110 ? 3.036 -1.372 -14.242 1.00 95.38 110 LEU A C 1
ATOM 755 O O . LEU A 1 110 ? 2.282 -1.700 -13.326 1.00 95.38 110 LEU A O 1
ATOM 759 N N . ALA A 1 111 ? 4.342 -1.648 -14.227 1.00 94.94 111 ALA A N 1
ATOM 760 C CA . ALA A 1 111 ? 4.989 -2.341 -13.119 1.00 94.94 111 ALA A CA 1
ATOM 761 C C . ALA A 1 111 ? 4.872 -1.538 -11.815 1.00 94.94 111 ALA A C 1
ATOM 763 O O . ALA A 1 111 ? 4.469 -2.087 -10.791 1.00 94.94 111 ALA A O 1
ATOM 764 N N . LEU A 1 112 ? 5.143 -0.230 -11.846 1.00 94.25 112 LEU A N 1
ATOM 765 C CA . LEU A 1 112 ? 5.019 0.643 -10.675 1.00 94.25 112 LEU A CA 1
ATOM 766 C C . LEU A 1 112 ? 3.578 0.711 -10.155 1.00 94.25 112 LEU A C 1
ATOM 768 O O . LEU A 1 112 ? 3.356 0.595 -8.948 1.00 94.25 112 LEU A O 1
ATOM 772 N N . ILE A 1 113 ? 2.597 0.837 -11.054 1.00 96.38 113 ILE A N 1
ATOM 773 C CA . ILE A 1 113 ? 1.173 0.802 -10.698 1.00 96.38 113 ILE A CA 1
ATOM 774 C C . ILE A 1 113 ? 0.827 -0.534 -10.035 1.00 96.38 113 ILE A C 1
ATOM 776 O O . ILE A 1 113 ? 0.238 -0.547 -8.954 1.00 96.38 113 ILE A O 1
ATOM 780 N N . ALA A 1 114 ? 1.225 -1.656 -10.638 1.00 97.12 114 ALA A N 1
ATOM 781 C CA . ALA A 1 114 ? 0.944 -2.987 -10.110 1.00 97.12 114 ALA A CA 1
ATOM 782 C C . ALA A 1 114 ? 1.552 -3.190 -8.715 1.00 97.12 114 ALA A C 1
ATOM 784 O O . ALA A 1 114 ? 0.851 -3.618 -7.798 1.00 97.12 114 ALA A O 1
ATOM 785 N N . LEU A 1 115 ? 2.823 -2.826 -8.519 1.00 96.12 115 LEU A N 1
ATOM 786 C CA . LEU A 1 115 ? 3.491 -2.919 -7.217 1.00 96.12 115 LEU A CA 1
ATOM 787 C C . LEU A 1 115 ? 2.789 -2.068 -6.155 1.00 96.12 115 LEU A C 1
ATOM 789 O O . LEU A 1 115 ? 2.608 -2.514 -5.019 1.00 96.12 115 LEU A O 1
ATOM 793 N N . HIS A 1 116 ? 2.335 -0.869 -6.522 1.00 95.75 116 HIS A N 1
ATOM 794 C CA . HIS A 1 116 ? 1.609 -0.001 -5.604 1.00 95.75 116 HIS A CA 1
ATOM 795 C C . HIS A 1 116 ? 0.245 -0.588 -5.209 1.00 95.75 116 HIS A C 1
ATOM 797 O O . HIS A 1 116 ? -0.126 -0.588 -4.032 1.00 95.75 116 HIS A O 1
ATOM 803 N N . LEU A 1 117 ? -0.486 -1.152 -6.174 1.00 97.75 117 LEU A N 1
ATOM 804 C CA . LEU A 1 117 ? -1.757 -1.831 -5.925 1.00 97.75 117 LEU A CA 1
ATOM 805 C C . LEU A 1 117 ? -1.583 -3.072 -5.044 1.00 97.75 117 LEU A C 1
ATOM 807 O O . LEU A 1 117 ? -2.408 -3.306 -4.162 1.00 97.75 117 LEU A O 1
ATOM 811 N N . VAL A 1 118 ? -0.500 -3.831 -5.222 1.00 98.06 118 VAL A N 1
ATOM 812 C CA . VAL A 1 118 ? -0.160 -4.970 -4.357 1.00 98.06 118 VAL A CA 1
ATOM 813 C C . VAL A 1 118 ? 0.071 -4.511 -2.916 1.00 98.06 118 VAL A C 1
ATOM 815 O O . VAL A 1 118 ? -0.528 -5.074 -1.997 1.00 98.06 118 VAL A O 1
ATOM 818 N N . ALA A 1 119 ? 0.859 -3.452 -2.699 1.00 97.62 119 ALA A N 1
ATOM 819 C CA . ALA A 1 119 ? 1.045 -2.885 -1.362 1.00 97.62 119 ALA A CA 1
ATOM 820 C C . ALA A 1 119 ? -0.290 -2.439 -0.738 1.00 97.62 119 ALA A C 1
ATOM 822 O O . ALA A 1 119 ? -0.584 -2.769 0.414 1.00 97.62 119 ALA A O 1
ATOM 823 N N . ALA A 1 120 ? -1.132 -1.737 -1.504 1.00 97.75 120 ALA A N 1
ATOM 824 C CA . ALA A 1 120 ? -2.444 -1.281 -1.052 1.00 97.75 120 ALA A CA 1
ATOM 825 C C . ALA A 1 120 ? -3.379 -2.452 -0.694 1.00 97.75 120 ALA A C 1
ATOM 827 O O . ALA A 1 120 ? -4.048 -2.417 0.343 1.00 97.75 120 ALA A O 1
ATOM 828 N N . ALA A 1 121 ? -3.384 -3.514 -1.503 1.00 98.25 121 ALA A N 1
ATOM 829 C CA . ALA A 1 121 ? -4.185 -4.717 -1.286 1.00 98.25 121 ALA A CA 1
ATOM 830 C C . ALA A 1 121 ? -3.763 -5.502 -0.033 1.00 98.25 121 ALA A C 1
ATOM 832 O O . ALA A 1 121 ? -4.596 -6.173 0.572 1.00 98.25 121 ALA A O 1
ATOM 833 N N . VAL A 1 122 ? -2.505 -5.389 0.401 1.00 98.38 122 VAL A N 1
ATOM 834 C CA . VAL A 1 122 ? -2.043 -5.942 1.683 1.00 98.38 122 VAL A CA 1
ATOM 835 C C . VAL A 1 122 ? -2.438 -5.020 2.840 1.00 98.38 122 VAL A C 1
ATOM 837 O O . VAL A 1 122 ? -3.103 -5.445 3.790 1.00 98.38 122 VAL A O 1
ATOM 840 N N . MET A 1 123 ? -2.056 -3.744 2.761 1.00 98.44 123 MET A N 1
ATOM 841 C CA . MET A 1 123 ? -2.124 -2.814 3.891 1.00 98.44 123 MET A CA 1
ATOM 842 C C . MET A 1 123 ? -3.550 -2.381 4.239 1.00 98.44 123 MET A C 1
ATOM 844 O O . MET A 1 123 ? -3.935 -2.399 5.414 1.00 98.44 123 MET A O 1
ATOM 848 N N . ILE A 1 124 ? -4.351 -1.997 3.239 1.00 98.12 124 ILE A N 1
ATOM 849 C CA . ILE A 1 124 ? -5.678 -1.404 3.457 1.00 98.12 124 ILE A CA 1
ATOM 850 C C . ILE A 1 124 ? -6.625 -2.381 4.169 1.00 98.12 124 ILE A C 1
ATOM 852 O O . ILE A 1 124 ? -7.150 -2.020 5.228 1.00 98.12 124 ILE A O 1
ATOM 856 N N . PRO A 1 125 ? -6.856 -3.616 3.679 1.00 98.00 125 PRO A N 1
ATOM 857 C CA . PRO A 1 125 ? -7.775 -4.531 4.347 1.00 98.00 125 PRO A CA 1
ATOM 858 C C . PRO A 1 125 ? -7.231 -5.054 5.681 1.00 98.00 125 PRO A C 1
ATOM 860 O O . PRO A 1 125 ? -8.032 -5.384 6.557 1.00 98.00 125 PRO A O 1
ATOM 863 N N . ALA A 1 126 ? -5.909 -5.149 5.870 1.00 98.00 126 ALA A N 1
ATOM 864 C CA . ALA A 1 126 ? -5.318 -5.547 7.149 1.00 98.00 126 ALA A CA 1
ATOM 865 C C . ALA A 1 126 ? -5.624 -4.517 8.249 1.00 98.00 126 ALA A C 1
ATOM 867 O O . ALA A 1 126 ? -6.210 -4.858 9.281 1.00 98.00 126 ALA A O 1
ATOM 868 N N . LEU A 1 127 ? -5.320 -3.241 7.998 1.00 97.62 127 LEU A N 1
ATOM 869 C CA . LEU A 1 127 ? -5.577 -2.164 8.953 1.00 97.62 127 LEU A CA 1
ATOM 870 C C . LEU A 1 127 ? -7.075 -1.880 9.110 1.00 97.62 127 LEU A C 1
ATOM 872 O O . LEU A 1 127 ? -7.549 -1.727 10.234 1.00 97.62 127 LEU A O 1
ATOM 876 N N . ALA A 1 128 ? -7.858 -1.905 8.028 1.00 97.31 128 ALA A N 1
ATOM 877 C CA . ALA A 1 128 ? -9.305 -1.711 8.110 1.00 97.31 128 ALA A CA 1
ATOM 878 C C . ALA A 1 128 ? -9.997 -2.775 8.977 1.00 97.31 128 ALA A C 1
ATOM 880 O O . ALA A 1 128 ? -10.949 -2.448 9.684 1.00 97.31 128 ALA A O 1
ATOM 881 N N . ARG A 1 129 ? -9.527 -4.032 8.955 1.00 96.56 129 ARG A N 1
ATOM 882 C CA . ARG A 1 129 ? -10.013 -5.090 9.856 1.00 96.56 129 ARG A CA 1
ATOM 883 C C . ARG A 1 129 ? -9.555 -4.875 11.295 1.00 96.56 129 ARG A C 1
ATOM 885 O O . ARG A 1 129 ? -10.350 -5.063 12.205 1.00 96.56 129 ARG A O 1
ATOM 892 N N . ALA A 1 130 ? -8.311 -4.452 11.516 1.00 95.25 130 ALA A N 1
ATOM 893 C CA . ALA A 1 130 ? -7.797 -4.204 12.864 1.00 95.25 130 ALA A CA 1
ATOM 894 C C . ALA A 1 130 ? -8.480 -3.017 13.571 1.00 95.25 130 ALA A C 1
ATOM 896 O O . ALA A 1 130 ? -8.568 -3.015 14.803 1.00 95.25 130 ALA A O 1
ATOM 897 N N . LEU A 1 131 ? -8.961 -2.036 12.798 1.00 95.38 131 LEU A N 1
ATOM 898 C CA . LEU A 1 131 ? -9.688 -0.849 13.262 1.00 95.38 131 LEU A CA 1
ATOM 899 C C . LEU A 1 131 ? -11.183 -1.086 13.537 1.00 95.38 131 LEU A C 1
ATOM 901 O O . LEU A 1 131 ? -11.835 -0.180 14.057 1.00 95.38 131 LEU A O 1
ATOM 905 N N . ARG A 1 132 ? -11.723 -2.249 13.158 1.00 91.44 132 ARG A N 1
ATOM 906 C CA . ARG A 1 132 ? -13.087 -2.684 13.491 1.00 91.44 132 ARG A CA 1
ATOM 907 C C . ARG A 1 132 ? -13.098 -3.422 14.825 1.00 91.44 132 ARG A C 1
ATOM 909 O O . ARG A 1 132 ? -14.059 -3.191 15.577 1.00 91.44 132 ARG A O 1
#

Radius of gyration: 16.61 Å; Cα contacts (8 Å, |Δi|>4): 146; chains: 1; bounding box: 46×23×47 Å

Nearest PDB structures (foldseek):
  7jic-assembly1_B  TM=3.578E-01  e=5.235E+00  Homo sapiens

Foldseek 3Di:
DDPLPQQDLVLLLVLLVVLLVVLLVVLLVLLVVLVVVPQQCDQPPDPHHCDSVNSNVVSNVVSVVLSVQLSVLSVPPPQSLVVSLVVLVVVLVVQLVCLVPRPGDPSSSVSSNVSSVSSSVSRSVSSSVSRD

InterPro domains:
  IPR045713 Protein of unknown function DUF6069 [PF19545] (8-132)

pLDDT: mean 90.34, std 12.3, range [37.53, 98.5]

Organism: NCBI:txid375541

Solvent-accessible surface area (backbone atoms only — not comparable to full-atom values): 7004 Å² total; per-residue (Å²): 133,85,79,77,76,67,40,57,61,70,57,36,51,52,52,34,54,55,33,27,54,52,27,18,52,52,33,24,51,49,45,46,50,42,40,75,72,67,38,67,42,51,45,78,91,72,83,59,54,64,53,52,67,51,42,33,54,52,42,35,54,54,38,51,52,51,38,51,51,46,51,50,28,49,74,75,43,99,54,27,28,63,53,45,52,53,52,50,52,51,52,49,58,58,65,50,46,57,49,73,69,60,71,38,52,72,64,34,21,51,50,53,45,49,40,52,49,51,34,47,66,42,41,51,62,52,48,39,56,41,42,92

Sequence (132 aa):
MAQAVRPRLGRVALTGIVATVVAAAVTTAGGALAKAAGVDFEIPDGGESIPVAGFTSVTTMLSLAGVAMALGLARWSPRPAAWFVRVAVTLTAVSLVPPLVVGASAATALALIALHLVAAAVMIPALARALR

Mean predicted aligned error: 5.15 Å